Protein AF-A0A8D9AU05-F1 (afdb_monomer_lite)

Sequence (176 aa):
MASSLYRFMLCIVILVTFHYHQMKPISVPQDQNYCYITACDVLSKIQEKLPLFFDNQSAKYASSTASSNDEDYEMNGIHFKDTQETRLIKLERRLRSVEQTVWLKSDKDDSWYRCCEGPCRCRPEIHTLSCWKQDMEELPFDQIIPADIRVIDLGINQLSTLSKDAFTGLYKLTEL

pLDDT: mean 75.66, std 19.47, range [31.16, 98.12]

Structure (mmCIF, N/CA/C/O backbone):
data_AF-A0A8D9AU05-F1
#
_entry.id   AF-A0A8D9AU05-F1
#
loop_
_atom_site.group_PDB
_atom_site.id
_atom_site.type_symbol
_atom_site.label_atom_id
_atom_site.label_alt_id
_atom_site.label_comp_id
_atom_site.label_asym_id
_atom_site.label_entity_id
_atom_site.label_seq_id
_atom_site.pdbx_PDB_ins_code
_atom_site.Cartn_x
_atom_site.Cartn_y
_atom_site.Cartn_z
_atom_site.occupancy
_atom_site.B_iso_or_equiv
_atom_site.auth_seq_id
_atom_site.auth_comp_id
_atom_site.auth_asym_id
_atom_site.auth_atom_id
_atom_site.pdbx_PDB_model_num
ATOM 1 N N . MET A 1 1 ? -4.453 -11.905 -55.845 1.00 55.34 1 MET A N 1
ATOM 2 C CA . MET A 1 1 ? -3.959 -12.022 -54.450 1.00 55.34 1 MET A CA 1
ATOM 3 C C . MET A 1 1 ? -4.835 -11.296 -53.415 1.00 55.34 1 MET A C 1
ATOM 5 O O . MET A 1 1 ? -4.869 -11.747 -52.282 1.00 55.34 1 MET A O 1
ATOM 9 N N . ALA A 1 2 ? -5.603 -10.253 -53.771 1.00 56.72 2 ALA A N 1
ATOM 10 C CA . ALA A 1 2 ? -6.452 -9.508 -52.822 1.00 56.72 2 ALA A CA 1
ATOM 11 C C . ALA A 1 2 ? -7.706 -10.257 -52.298 1.00 56.72 2 ALA A C 1
ATOM 13 O O . ALA A 1 2 ? -8.159 -10.003 -51.187 1.00 56.72 2 ALA A O 1
ATOM 14 N N . SER A 1 3 ? -8.253 -11.216 -53.054 1.00 59.78 3 SER A N 1
ATOM 15 C CA . SER A 1 3 ? -9.472 -11.956 -52.673 1.00 59.78 3 SER A CA 1
ATOM 16 C C . SER A 1 3 ? -9.270 -12.965 -51.534 1.00 59.78 3 SER A C 1
ATOM 18 O O . SER A 1 3 ? -10.218 -13.277 -50.817 1.00 59.78 3 SER A O 1
ATOM 20 N N . SER A 1 4 ? -8.042 -13.460 -51.351 1.00 59.34 4 SER A N 1
ATOM 21 C CA . SER A 1 4 ? -7.697 -14.408 -50.282 1.00 59.34 4 SER A CA 1
ATOM 22 C C . SER A 1 4 ? -7.619 -13.711 -48.918 1.00 59.34 4 SER A C 1
ATOM 24 O O . SER A 1 4 ? -8.147 -14.204 -47.924 1.00 59.34 4 SER A O 1
ATOM 26 N N . LEU A 1 5 ? -7.057 -12.497 -48.895 1.00 65.81 5 LEU A N 1
ATOM 27 C CA . LEU A 1 5 ? -6.933 -11.678 -47.688 1.00 65.81 5 LEU A CA 1
ATOM 28 C C . LEU A 1 5 ? -8.298 -11.234 -47.148 1.00 65.81 5 LEU A C 1
ATOM 30 O O . LEU A 1 5 ? -8.511 -11.245 -45.939 1.00 65.81 5 LEU A O 1
ATOM 34 N N . TYR A 1 6 ? -9.248 -10.918 -48.035 1.00 70.12 6 TYR A N 1
ATOM 35 C CA . TYR A 1 6 ? -10.606 -10.546 -47.629 1.00 70.12 6 TYR A CA 1
ATOM 36 C C . TYR A 1 6 ? -11.339 -11.700 -46.932 1.00 70.12 6 TYR A C 1
ATOM 38 O O . TYR A 1 6 ? -11.996 -11.494 -45.915 1.00 70.12 6 TYR A O 1
ATOM 46 N N . ARG A 1 7 ? -11.174 -12.934 -47.426 1.00 70.56 7 ARG A N 1
ATOM 47 C CA . ARG A 1 7 ? -11.759 -14.128 -46.796 1.00 70.56 7 ARG A CA 1
ATOM 48 C C . ARG A 1 7 ? -11.145 -14.409 -45.426 1.00 70.56 7 ARG A C 1
ATOM 50 O O . ARG A 1 7 ? -11.874 -14.741 -44.499 1.00 70.56 7 ARG A O 1
ATOM 57 N N . PHE A 1 8 ? -9.833 -14.220 -45.287 1.00 73.62 8 PHE A N 1
ATOM 58 C CA . PHE A 1 8 ? -9.138 -14.414 -44.015 1.00 73.62 8 PHE A CA 1
ATOM 59 C C . PHE A 1 8 ? -9.564 -13.378 -42.963 1.00 73.62 8 PHE A C 1
ATOM 61 O O . PHE A 1 8 ? -9.880 -13.740 -41.832 1.00 73.62 8 PHE A O 1
ATOM 68 N N . MET A 1 9 ? -9.673 -12.104 -43.356 1.00 73.62 9 MET A N 1
ATOM 69 C CA . MET A 1 9 ? -10.170 -11.033 -42.484 1.00 73.62 9 MET A CA 1
ATOM 70 C C . MET A 1 9 ? -11.618 -11.271 -42.045 1.00 73.62 9 MET A C 1
ATOM 72 O O . MET A 1 9 ? -11.936 -11.089 -40.872 1.00 73.62 9 MET A O 1
ATOM 76 N N . LEU A 1 10 ? -12.486 -11.739 -42.950 1.00 75.56 10 LEU A N 1
ATOM 77 C CA . LEU A 1 10 ? -13.874 -12.057 -42.610 1.00 75.56 10 LEU A CA 1
ATOM 78 C C . LEU A 1 10 ? -13.956 -13.186 -41.566 1.00 75.56 10 LEU A C 1
ATOM 80 O O . LEU A 1 10 ? -14.727 -13.088 -40.615 1.00 75.56 10 LEU A O 1
ATOM 84 N N . CYS A 1 11 ? -13.127 -14.227 -41.700 1.00 75.00 11 CYS A N 1
ATOM 85 C CA . CYS A 1 11 ? -13.055 -15.315 -40.723 1.00 75.00 11 CYS A CA 1
ATOM 86 C C . CYS A 1 11 ? -12.577 -14.837 -39.347 1.00 75.00 11 CYS A C 1
ATOM 88 O O . CYS A 1 11 ? -13.150 -15.245 -38.341 1.00 75.00 11 CYS A O 1
ATOM 90 N N . ILE A 1 12 ? -11.580 -13.948 -39.287 1.00 77.75 12 ILE A N 1
ATOM 91 C CA . ILE A 1 12 ? -11.101 -13.385 -38.015 1.00 77.75 12 ILE A CA 1
ATOM 92 C C . ILE A 1 12 ? -12.209 -12.575 -37.334 1.00 77.75 12 ILE A C 1
ATOM 94 O O . ILE A 1 12 ? -12.452 -12.766 -36.147 1.00 77.75 12 ILE A O 1
ATOM 98 N N . VAL A 1 13 ? -12.930 -11.724 -38.070 1.00 77.56 13 VAL A N 1
ATOM 99 C CA . VAL A 1 13 ? -14.032 -10.926 -37.501 1.00 77.56 13 VAL A CA 1
ATOM 100 C C . VAL A 1 13 ? -15.150 -11.824 -36.962 1.00 77.56 13 VAL A C 1
ATOM 102 O O . VAL A 1 13 ? -15.663 -11.578 -35.869 1.00 77.56 13 VAL A O 1
ATOM 105 N N . ILE A 1 14 ? -15.494 -12.903 -37.670 1.00 77.00 14 ILE A N 1
ATOM 106 C CA . ILE A 1 14 ? -16.494 -13.879 -37.205 1.00 77.00 14 ILE A CA 1
ATOM 107 C C . ILE A 1 14 ? -16.005 -14.609 -35.944 1.00 77.00 14 ILE A C 1
ATOM 109 O O . ILE A 1 14 ? -16.769 -14.775 -34.998 1.00 77.00 14 ILE A O 1
ATOM 113 N N . LEU A 1 15 ? -14.728 -14.995 -35.882 1.00 75.38 15 LEU A N 1
ATOM 114 C CA . LEU A 1 15 ? -14.161 -15.660 -34.705 1.00 75.38 15 LEU A CA 1
ATOM 115 C C . LEU A 1 15 ? -14.098 -14.730 -33.488 1.00 75.38 15 LEU A C 1
ATOM 117 O O . LEU A 1 15 ? -14.473 -15.149 -32.396 1.00 75.38 15 LEU A O 1
ATOM 121 N N . VAL A 1 16 ? -13.691 -13.468 -33.662 1.00 74.38 16 VAL A N 1
ATOM 122 C CA . VAL A 1 16 ? -13.628 -12.482 -32.568 1.00 74.38 16 VAL A CA 1
ATOM 123 C C . VAL A 1 16 ? -15.026 -12.139 -32.056 1.00 74.38 16 VAL A C 1
ATOM 125 O O . VAL A 1 16 ? -15.238 -12.107 -30.846 1.00 74.38 16 VAL A O 1
ATOM 128 N N . THR A 1 17 ? -16.001 -11.943 -32.947 1.00 70.38 17 THR A N 1
ATOM 129 C CA . THR A 1 17 ? -17.393 -11.673 -32.541 1.00 70.38 17 THR A CA 1
ATOM 130 C C . THR A 1 17 ? -18.026 -12.869 -31.832 1.00 70.38 17 THR A C 1
ATOM 132 O O . THR A 1 17 ? -18.716 -12.679 -30.831 1.00 70.38 17 THR A O 1
ATOM 135 N N . PHE A 1 18 ? -17.739 -14.099 -32.268 1.00 68.75 18 PHE A N 1
ATOM 136 C CA . PHE A 1 18 ? -18.203 -15.312 -31.591 1.00 68.75 18 PHE A CA 1
ATOM 137 C C . PHE A 1 18 ? -17.560 -15.493 -30.206 1.00 68.75 18 PHE A C 1
ATOM 139 O O . PHE A 1 18 ? -18.255 -15.825 -29.245 1.00 68.75 18 PHE A O 1
ATOM 146 N N . HIS A 1 19 ? -16.259 -15.207 -30.068 1.00 59.81 19 HIS A N 1
ATOM 147 C CA . HIS A 1 19 ? -15.565 -15.247 -28.775 1.00 59.81 19 HIS A CA 1
ATOM 148 C C . HIS A 1 19 ? -16.071 -14.170 -27.806 1.00 59.81 19 HIS A C 1
ATOM 150 O O . HIS A 1 19 ? -16.252 -14.446 -26.620 1.00 59.81 19 HIS A O 1
ATOM 156 N N . TYR A 1 20 ? -16.350 -12.965 -28.312 1.00 63.62 20 TYR A N 1
ATOM 157 C CA . TYR A 1 20 ? -16.924 -11.872 -27.527 1.00 63.62 20 TYR A CA 1
ATOM 158 C C . TYR A 1 20 ? -18.322 -12.230 -27.001 1.00 63.62 20 TYR A C 1
ATOM 160 O O . TYR A 1 20 ? -18.656 -11.934 -25.858 1.00 63.62 20 TYR A O 1
ATOM 168 N N . HIS A 1 21 ? -19.122 -12.947 -27.794 1.00 59.19 21 HIS A N 1
ATOM 169 C CA . HIS A 1 21 ? -20.483 -13.321 -27.408 1.00 59.19 21 HIS A CA 1
ATOM 170 C C . HIS A 1 21 ? -20.569 -14.441 -26.355 1.00 59.19 21 HIS A C 1
ATOM 172 O O . HIS A 1 21 ? -21.609 -14.564 -25.700 1.00 59.19 21 HIS A O 1
ATOM 178 N N . GLN A 1 22 ? -19.508 -15.241 -26.179 1.00 57.47 22 GLN A N 1
ATOM 179 C CA . GLN A 1 22 ? -19.435 -16.274 -25.136 1.00 57.47 22 GLN A CA 1
ATOM 180 C C . GLN A 1 22 ? -18.984 -15.741 -23.771 1.00 57.47 22 GLN A C 1
ATOM 182 O O . GLN A 1 22 ? -19.254 -16.378 -22.756 1.00 57.47 22 GLN A O 1
ATOM 187 N N . MET A 1 23 ? -18.380 -14.553 -23.708 1.00 51.25 23 MET A N 1
ATOM 188 C CA . MET A 1 23 ? -18.064 -13.885 -22.444 1.00 51.25 23 MET A CA 1
ATOM 189 C C . MET A 1 23 ? -19.216 -12.978 -22.005 1.00 51.25 23 MET A C 1
ATOM 191 O O . MET A 1 23 ? -19.062 -11.769 -21.850 1.00 51.25 23 MET A O 1
ATOM 195 N N . LYS A 1 24 ? -20.403 -13.557 -21.794 1.00 52.25 24 LYS A N 1
ATOM 196 C CA . LYS A 1 24 ? -21.401 -12.886 -20.955 1.00 52.25 24 LYS A CA 1
ATOM 197 C C . LYS A 1 24 ? -20.921 -12.982 -19.504 1.00 52.25 24 LYS A C 1
ATOM 199 O O . LYS A 1 24 ? -20.665 -14.099 -19.050 1.00 52.25 24 LYS A O 1
ATOM 204 N N . PRO A 1 25 ? -20.797 -11.865 -18.768 1.00 52.84 25 PRO A N 1
ATOM 205 C CA . PRO A 1 25 ? -20.515 -11.935 -17.345 1.00 52.84 25 PRO A CA 1
ATOM 206 C C . PRO A 1 25 ? -21.634 -12.723 -16.664 1.00 52.84 25 PRO A C 1
ATOM 208 O O . PRO A 1 25 ? -22.814 -12.548 -16.978 1.00 52.84 25 PRO A O 1
ATOM 211 N N . ILE A 1 26 ? -21.250 -13.608 -15.747 1.00 44.16 26 ILE A N 1
ATOM 212 C CA . ILE A 1 26 ? -22.172 -14.267 -14.828 1.00 44.16 26 ILE A CA 1
ATOM 213 C C . ILE A 1 26 ? -22.920 -13.158 -14.083 1.00 44.16 26 ILE A C 1
ATOM 215 O O . ILE A 1 26 ? -22.359 -12.475 -13.230 1.00 44.16 26 ILE A O 1
ATOM 219 N N . SER A 1 27 ? -24.185 -12.944 -14.436 1.00 51.47 27 SER A N 1
ATOM 220 C CA . SER A 1 27 ? -25.093 -12.143 -13.629 1.00 51.47 27 SER A CA 1
ATOM 221 C C . SER A 1 27 ? -25.438 -12.973 -12.399 1.00 51.47 27 SER A C 1
ATOM 223 O O . SER A 1 27 ? -26.266 -13.885 -12.469 1.00 51.47 27 SER A O 1
ATOM 225 N N . VAL A 1 28 ? -24.751 -12.700 -11.292 1.00 49.06 28 VAL A N 1
ATOM 226 C CA . VAL A 1 28 ? -25.116 -13.225 -9.974 1.00 49.06 28 VAL A CA 1
ATOM 227 C C . VAL A 1 28 ? -26.552 -12.766 -9.675 1.00 49.06 28 VAL A C 1
ATOM 229 O O . VAL A 1 28 ? -26.844 -11.581 -9.859 1.00 49.06 28 VAL A O 1
ATOM 232 N N . PRO A 1 29 ? -27.469 -13.658 -9.259 1.00 45.59 29 PRO A N 1
ATOM 233 C CA . PRO A 1 29 ? -28.827 -13.261 -8.911 1.00 45.59 29 PRO A CA 1
ATOM 234 C C . PRO A 1 29 ? -28.782 -12.272 -7.742 1.00 45.59 29 PRO A C 1
ATOM 236 O O . PRO A 1 29 ? -28.236 -12.587 -6.686 1.00 45.59 29 PRO A O 1
ATOM 239 N N . GLN A 1 30 ? -29.341 -11.075 -7.929 1.00 48.69 30 GLN A N 1
ATOM 240 C CA . GLN A 1 30 ? -29.573 -10.125 -6.841 1.00 48.69 30 GLN A CA 1
ATOM 241 C C . GLN A 1 30 ? -30.711 -10.646 -5.959 1.00 48.69 30 GLN A C 1
ATOM 243 O O . GLN A 1 30 ? -31.867 -10.264 -6.134 1.00 48.69 30 GLN A O 1
ATOM 248 N N . ASP A 1 31 ? -30.387 -11.527 -5.018 1.00 50.59 31 ASP A N 1
ATOM 249 C CA . ASP A 1 31 ? -31.267 -11.777 -3.883 1.00 50.59 31 ASP A CA 1
ATOM 250 C C . ASP A 1 31 ? -31.089 -10.612 -2.895 1.00 50.59 31 ASP A C 1
ATOM 252 O O . ASP A 1 31 ? -29.989 -10.358 -2.398 1.00 50.59 31 ASP A O 1
ATOM 256 N N . GLN A 1 32 ? -32.149 -9.833 -2.668 1.00 55.41 32 GLN A N 1
ATOM 257 C CA . GLN A 1 32 ? -32.121 -8.524 -1.988 1.00 55.41 32 GLN A CA 1
ATOM 258 C C . GLN A 1 32 ? -31.898 -8.603 -0.462 1.00 55.41 32 GLN A C 1
ATOM 260 O O . GLN A 1 32 ? -32.204 -7.656 0.257 1.00 55.41 32 GLN A O 1
ATOM 265 N N . ASN A 1 33 ? -31.362 -9.713 0.050 1.00 57.16 33 ASN A N 1
ATOM 266 C CA . ASN A 1 33 ? -31.258 -9.997 1.484 1.00 57.16 33 ASN A CA 1
ATOM 267 C C . ASN A 1 33 ? -29.830 -10.274 1.980 1.00 57.16 33 ASN A C 1
ATOM 269 O O . ASN A 1 33 ? -29.639 -10.911 3.015 1.00 57.16 33 ASN A O 1
ATOM 273 N N . TYR A 1 34 ? -28.812 -9.752 1.298 1.00 55.81 34 TYR A N 1
ATOM 274 C CA . TYR A 1 34 ? -27.463 -9.688 1.860 1.00 55.81 34 TYR A CA 1
ATOM 275 C C . TYR A 1 34 ? -27.265 -8.355 2.584 1.00 55.81 34 TYR A C 1
ATOM 277 O O . TYR A 1 34 ? -27.035 -7.318 1.968 1.00 55.81 34 TYR A O 1
ATOM 285 N N . CYS A 1 35 ? -27.359 -8.375 3.915 1.00 62.56 35 CYS A N 1
ATOM 286 C CA . CYS A 1 35 ? -26.910 -7.255 4.733 1.00 62.56 35 CYS A CA 1
ATOM 287 C C . CYS A 1 35 ? -25.377 -7.310 4.795 1.00 62.56 35 CYS A C 1
ATOM 289 O O . CYS A 1 35 ? -24.819 -8.209 5.426 1.00 62.56 35 CYS A O 1
ATOM 291 N N . TYR A 1 36 ? -24.703 -6.388 4.101 1.00 62.94 36 TYR A N 1
ATOM 292 C CA . TYR A 1 36 ? -23.260 -6.189 4.229 1.00 62.94 36 TYR A CA 1
ATOM 293 C C . TYR A 1 36 ? -22.996 -5.611 5.620 1.00 62.94 36 TYR A C 1
ATOM 295 O O . TYR A 1 36 ? -23.152 -4.415 5.847 1.00 62.94 36 TYR A O 1
ATOM 303 N N . ILE A 1 37 ? -22.709 -6.490 6.576 1.00 73.94 37 ILE A N 1
ATOM 304 C CA . ILE A 1 37 ? -22.281 -6.114 7.917 1.00 73.94 37 ILE A CA 1
ATOM 305 C C . ILE A 1 37 ? -20.834 -6.571 8.068 1.00 73.94 37 ILE A C 1
ATOM 307 O O . ILE A 1 37 ? -20.528 -7.752 7.888 1.00 73.94 37 ILE A O 1
ATOM 311 N N . THR A 1 38 ? -19.932 -5.635 8.339 1.00 74.94 38 THR A N 1
ATOM 312 C CA . THR A 1 38 ? -18.528 -5.960 8.617 1.00 74.94 38 THR A CA 1
ATOM 313 C C . THR A 1 38 ? -18.404 -6.541 10.026 1.00 74.94 38 THR A C 1
ATOM 315 O O . THR A 1 38 ? -19.307 -6.385 10.859 1.00 74.94 38 THR A O 1
ATOM 318 N N . ALA A 1 39 ? -17.300 -7.224 10.345 1.00 76.75 39 ALA A N 1
ATOM 319 C CA . ALA A 1 39 ? -17.135 -7.719 11.710 1.00 76.75 39 ALA A CA 1
ATOM 320 C C . ALA A 1 39 ? -16.938 -6.557 12.705 1.00 76.75 39 ALA A C 1
ATOM 322 O O . ALA A 1 39 ? -17.399 -6.664 13.844 1.00 76.75 39 ALA A O 1
ATOM 323 N N . CYS A 1 40 ? -16.396 -5.414 12.264 1.00 70.94 40 CYS A N 1
ATOM 324 C CA . CYS A 1 40 ? -16.422 -4.165 13.030 1.00 70.94 40 CYS A CA 1
ATOM 325 C C . CYS A 1 40 ? -17.851 -3.675 13.324 1.00 70.94 40 CYS A C 1
ATOM 327 O O . CYS A 1 40 ? -18.156 -3.381 14.479 1.00 70.94 40 CYS A O 1
ATOM 329 N N . ASP A 1 41 ? -18.759 -3.679 12.344 1.00 80.81 41 ASP A N 1
ATOM 330 C CA . ASP A 1 41 ? -20.162 -3.278 12.557 1.00 80.81 41 ASP A CA 1
ATOM 331 C C . ASP A 1 41 ? -20.874 -4.177 13.580 1.00 80.81 41 ASP A C 1
ATOM 333 O O . ASP A 1 41 ? -21.678 -3.717 14.400 1.00 80.81 41 ASP A O 1
ATOM 337 N N . VAL A 1 42 ? -20.578 -5.481 13.553 1.00 81.81 42 VAL A N 1
ATOM 338 C CA . VAL A 1 42 ? -21.086 -6.438 14.546 1.00 81.81 42 VAL A CA 1
ATOM 339 C C . VAL A 1 42 ? -20.521 -6.125 15.931 1.00 81.81 42 VAL A C 1
ATOM 341 O O . VAL A 1 42 ? -21.279 -6.119 16.903 1.00 81.81 42 VAL A O 1
ATOM 344 N N . LEU A 1 43 ? -19.222 -5.829 16.038 1.00 77.56 43 LEU A N 1
ATOM 345 C CA . LEU A 1 43 ? -18.594 -5.459 17.308 1.00 77.56 43 LEU A CA 1
ATOM 346 C C . LEU A 1 43 ? -19.178 -4.165 17.880 1.00 77.56 43 LEU A C 1
ATOM 348 O O . LEU A 1 43 ? -19.490 -4.139 19.070 1.00 77.56 43 LEU A O 1
ATOM 352 N N . SER A 1 44 ? -19.409 -3.141 17.058 1.00 78.44 44 SER A N 1
ATOM 353 C CA . SER A 1 44 ? -20.040 -1.892 17.499 1.00 78.44 44 SER A CA 1
ATOM 354 C C . SER A 1 44 ? -21.453 -2.129 18.031 1.00 78.44 44 SER A C 1
ATOM 356 O O . SER A 1 44 ? -21.793 -1.647 19.110 1.00 78.44 44 SER A O 1
ATOM 358 N N . LYS A 1 45 ? -22.258 -2.958 17.353 1.00 82.69 45 LYS A N 1
ATOM 359 C CA . LYS A 1 45 ? -23.598 -3.334 17.841 1.00 82.69 45 LYS A CA 1
ATOM 360 C C . LYS A 1 45 ? -23.557 -4.152 19.131 1.00 82.69 45 LYS A C 1
ATOM 362 O O . LYS A 1 45 ? -24.467 -4.045 19.952 1.00 82.69 45 LYS A O 1
ATOM 367 N N . ILE A 1 46 ? -22.538 -4.992 19.315 1.00 81.19 46 ILE A N 1
ATOM 368 C CA . ILE A 1 46 ? -22.338 -5.741 20.562 1.00 81.19 46 ILE A CA 1
ATOM 369 C C . ILE A 1 46 ? -21.942 -4.785 21.691 1.00 81.19 46 ILE A C 1
ATOM 371 O O . ILE A 1 46 ? -22.517 -4.879 22.771 1.00 81.19 46 ILE A O 1
ATOM 375 N N . GLN A 1 47 ? -21.024 -3.847 21.444 1.00 78.81 47 GLN A N 1
ATOM 376 C CA . GLN A 1 47 ? -20.621 -2.822 22.414 1.00 78.81 47 GLN A CA 1
ATOM 377 C C . GLN A 1 47 ? -21.809 -1.943 22.834 1.00 78.81 47 GLN A C 1
ATOM 379 O O . GLN A 1 47 ? -22.001 -1.709 24.025 1.00 78.81 47 GLN A O 1
ATOM 384 N N . GLU A 1 48 ? -22.655 -1.532 21.888 1.00 80.69 48 GLU A N 1
ATOM 385 C CA . GLU A 1 48 ? -23.867 -0.745 22.157 1.00 80.69 48 GLU A CA 1
ATOM 386 C C . GLU A 1 48 ? -24.881 -1.509 23.025 1.00 80.69 48 GLU A C 1
ATOM 388 O O . GLU A 1 48 ? -25.539 -0.933 23.890 1.00 80.69 48 GLU A O 1
ATOM 393 N N . LYS A 1 49 ? -24.995 -2.827 22.824 1.00 74.44 49 LYS A N 1
ATOM 394 C CA . LYS A 1 49 ? -25.942 -3.689 23.552 1.00 74.44 49 LYS A CA 1
ATOM 395 C C . LYS A 1 49 ? -25.374 -4.305 24.825 1.00 74.44 49 LYS A C 1
ATOM 397 O O . LYS A 1 49 ? -26.141 -4.882 25.598 1.00 74.44 49 LYS A O 1
ATOM 402 N N . LEU A 1 50 ? -24.070 -4.184 25.063 1.00 71.00 50 LEU A N 1
ATOM 403 C CA . LEU A 1 50 ? -23.408 -4.704 26.256 1.00 71.00 50 LEU A CA 1
ATOM 404 C C . LEU A 1 50 ? -24.058 -4.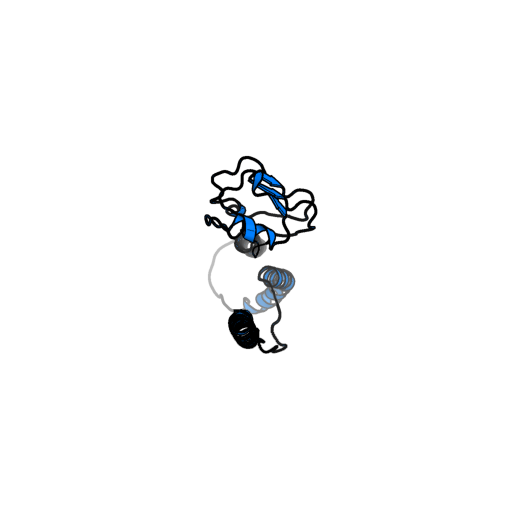226 27.567 1.00 71.00 50 LEU A C 1
ATOM 406 O O . LEU A 1 50 ? -24.312 -5.081 28.412 1.00 71.00 50 LEU A O 1
ATOM 410 N N . PRO A 1 51 ? -24.407 -2.933 27.746 1.00 65.00 51 PRO A N 1
ATOM 411 C CA . PRO A 1 51 ? -25.086 -2.486 28.960 1.00 65.00 51 PRO A CA 1
ATOM 412 C C . PRO A 1 51 ? -26.430 -3.204 29.184 1.00 65.00 51 PRO A C 1
ATOM 414 O O . PRO A 1 51 ? -26.733 -3.607 30.301 1.00 65.00 51 PRO A O 1
ATOM 417 N N . LEU A 1 52 ? -27.192 -3.459 28.113 1.00 60.56 52 LEU A N 1
ATOM 418 C CA . LEU A 1 52 ? -28.544 -4.035 28.177 1.00 60.56 52 LEU A CA 1
ATOM 419 C C . LEU A 1 52 ? -28.570 -5.548 28.457 1.00 60.56 52 LEU A C 1
ATOM 421 O O . LEU A 1 52 ? -29.570 -6.076 28.945 1.00 60.56 52 LEU A O 1
ATOM 425 N N . PHE A 1 53 ? -27.494 -6.272 28.137 1.00 54.38 53 PHE A N 1
ATOM 426 C CA . PHE A 1 53 ? -27.405 -7.712 28.408 1.00 54.38 53 PHE A CA 1
ATOM 427 C C . PHE A 1 53 ? -27.191 -8.022 29.897 1.00 54.38 53 PHE A C 1
ATOM 429 O O . PHE A 1 53 ? -27.652 -9.062 30.373 1.00 54.38 53 PHE A O 1
ATOM 436 N N . PHE A 1 54 ? -26.522 -7.133 30.636 1.00 56.41 54 PHE A N 1
ATOM 437 C CA . PHE A 1 54 ? -26.151 -7.379 32.032 1.00 56.41 54 PHE A CA 1
ATOM 438 C C . PHE A 1 54 ? -27.220 -6.953 33.041 1.00 56.41 54 PHE A C 1
ATOM 440 O O . PHE A 1 54 ? -27.322 -7.590 34.089 1.00 56.41 54 PHE A O 1
ATOM 447 N N . ASP A 1 55 ? -28.099 -6.008 32.698 1.00 54.75 55 ASP A N 1
ATOM 448 C CA . ASP A 1 55 ? -29.257 -5.660 33.540 1.00 54.75 55 ASP A CA 1
ATOM 449 C C . ASP A 1 55 ? -30.224 -6.849 33.712 1.00 54.75 55 ASP A C 1
ATOM 451 O O . ASP A 1 55 ? -30.823 -7.041 34.771 1.00 54.75 55 ASP A O 1
ATOM 455 N N . ASN A 1 56 ? -30.304 -7.723 32.702 1.00 49.69 56 ASN A N 1
ATOM 456 C CA . ASN A 1 56 ? -31.159 -8.913 32.720 1.00 49.69 56 ASN A CA 1
ATOM 457 C C . ASN A 1 56 ? -30.519 -10.143 33.393 1.00 49.69 56 ASN A C 1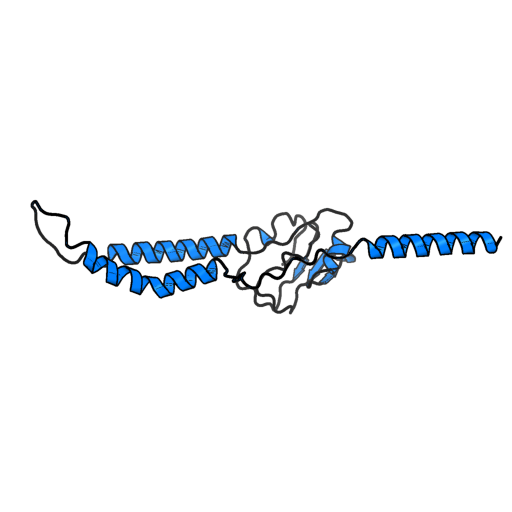
ATOM 459 O O . ASN A 1 56 ? -31.227 -11.105 33.703 1.00 49.69 56 ASN A O 1
ATOM 463 N N . GLN A 1 57 ? -29.200 -10.149 33.631 1.00 48.44 57 GLN A N 1
ATOM 464 C CA . GLN A 1 57 ? -28.517 -11.257 34.319 1.00 48.44 57 GLN A CA 1
ATOM 465 C C . GLN A 1 57 ? -28.502 -11.094 35.841 1.00 48.44 57 GLN A C 1
ATOM 467 O O . GLN A 1 57 ? -28.567 -12.103 36.550 1.00 48.44 57 GLN A O 1
ATOM 472 N N . SER A 1 58 ? -28.553 -9.858 36.341 1.00 49.12 58 SER A N 1
ATOM 473 C CA . SER A 1 58 ? -28.749 -9.540 37.764 1.00 49.12 58 SER A CA 1
ATOM 474 C C . SER A 1 58 ? -30.015 -10.189 38.344 1.00 49.12 58 SER A C 1
ATOM 476 O O . SER A 1 58 ? -30.038 -10.580 39.506 1.00 49.12 58 SER A O 1
ATOM 478 N N . ALA A 1 59 ? -31.052 -10.389 37.521 1.00 47.06 59 ALA A N 1
ATOM 479 C CA . ALA A 1 59 ? -32.307 -11.020 37.933 1.00 47.06 59 ALA A CA 1
ATOM 480 C C . ALA A 1 59 ? -32.278 -12.564 37.938 1.00 47.06 59 ALA A C 1
ATOM 482 O O . ALA A 1 59 ? -33.174 -13.187 38.505 1.00 47.06 59 ALA A O 1
ATOM 483 N N . LYS A 1 60 ? -31.278 -13.208 37.312 1.00 41.22 60 LYS A N 1
ATOM 484 C CA . LYS A 1 60 ? -31.259 -14.673 37.111 1.00 41.22 60 LYS A CA 1
ATOM 485 C C . LYS A 1 60 ? -30.250 -15.420 37.989 1.00 41.22 60 LYS A C 1
ATOM 487 O O . LYS A 1 60 ? -30.397 -16.624 38.171 1.00 41.22 60 LYS A O 1
ATOM 492 N N . TYR A 1 61 ? -29.279 -14.719 38.576 1.00 42.25 61 TYR A N 1
ATOM 493 C CA . TYR A 1 61 ? -28.283 -15.303 39.487 1.00 42.25 61 TYR A CA 1
ATOM 494 C C . TYR A 1 61 ? -28.642 -15.204 40.981 1.00 42.25 61 TYR A C 1
ATOM 496 O O . TYR A 1 61 ? -27.884 -15.678 41.819 1.00 42.25 61 TYR A O 1
ATOM 504 N N . ALA A 1 62 ? -29.822 -14.682 41.332 1.00 42.66 62 ALA A N 1
ATOM 505 C CA . ALA A 1 62 ? -30.281 -14.605 42.723 1.00 42.66 62 ALA A CA 1
ATOM 506 C C . ALA A 1 62 ? -30.850 -15.927 43.296 1.00 42.66 62 ALA A C 1
ATOM 508 O O . ALA A 1 62 ? -31.288 -15.942 44.441 1.00 42.66 62 ALA A O 1
ATOM 509 N N . SER A 1 63 ? -30.876 -17.038 42.541 1.00 40.53 63 SER A N 1
ATOM 510 C CA . SER A 1 63 ? -31.604 -18.257 42.958 1.00 40.53 63 SER A CA 1
ATOM 511 C C . SER A 1 63 ? -30.769 -19.531 43.124 1.00 40.53 63 SER A C 1
ATOM 513 O O . SER A 1 63 ? -31.345 -20.601 43.324 1.00 40.53 63 SER A O 1
ATOM 515 N N . SER A 1 64 ? -29.439 -19.481 43.078 1.00 42.12 64 SER A N 1
ATOM 516 C CA . SER A 1 64 ? -28.655 -20.710 43.256 1.00 42.12 64 SER A CA 1
ATOM 517 C C . SER A 1 64 ? -27.270 -20.455 43.826 1.00 42.12 64 SER A C 1
ATOM 519 O O . SER A 1 64 ? -26.296 -20.501 43.087 1.00 42.12 64 SER A O 1
ATOM 521 N N . THR A 1 65 ? -27.213 -20.247 45.144 1.00 38.22 65 THR A N 1
ATOM 522 C CA . THR A 1 65 ? -26.206 -20.859 46.031 1.00 38.22 65 THR A CA 1
ATOM 523 C C . THR A 1 65 ? -26.631 -20.657 47.484 1.00 38.22 65 THR A C 1
ATOM 525 O O . THR A 1 65 ? -26.552 -19.555 48.017 1.00 38.22 65 THR A O 1
ATOM 528 N N . ALA A 1 66 ? -27.110 -21.731 48.112 1.00 37.06 66 ALA A N 1
ATOM 529 C CA . ALA A 1 66 ? -27.323 -21.822 49.549 1.00 37.06 66 ALA A CA 1
ATOM 530 C C . ALA A 1 66 ? -26.167 -22.616 50.183 1.00 37.06 66 ALA A C 1
ATOM 532 O O . ALA A 1 66 ? -25.882 -23.718 49.720 1.00 37.06 66 ALA A O 1
ATOM 533 N N . SER A 1 67 ? -25.623 -22.070 51.283 1.00 33.88 67 SER A N 1
ATOM 534 C CA . SER A 1 67 ? -24.717 -22.684 52.281 1.00 33.88 67 SER A CA 1
ATOM 535 C C . SER A 1 67 ? -23.259 -22.920 51.828 1.00 33.88 67 SER A C 1
ATOM 537 O O . SER A 1 67 ? -23.041 -23.463 50.756 1.00 33.88 67 SER A O 1
ATOM 539 N N . SER A 1 68 ? -22.194 -22.562 52.559 1.00 34.03 68 SER A N 1
ATOM 540 C CA . SER A 1 68 ? -22.015 -22.208 53.980 1.00 34.03 68 SER A CA 1
ATOM 541 C C . SER A 1 68 ? -20.684 -21.452 54.208 1.00 34.03 68 SER A C 1
ATOM 543 O O . SER A 1 68 ? -19.681 -21.854 53.629 1.00 34.03 68 SER A O 1
ATOM 545 N N . ASN A 1 69 ? -20.718 -20.462 55.114 1.00 35.41 69 ASN A N 1
ATOM 546 C CA . ASN A 1 69 ? -19.674 -19.951 56.031 1.00 35.41 69 ASN A CA 1
ATOM 547 C C . ASN A 1 69 ? -18.297 -19.509 55.478 1.00 35.41 69 ASN A C 1
ATOM 549 O O . ASN A 1 69 ? -17.466 -20.346 55.148 1.00 35.41 69 ASN A O 1
ATOM 553 N N . ASP A 1 70 ? -18.037 -18.195 55.441 1.00 33.81 70 ASP A N 1
ATOM 554 C CA . ASP A 1 70 ? -17.184 -17.458 56.406 1.00 33.81 70 ASP A CA 1
ATOM 555 C C . ASP A 1 70 ? -16.819 -16.048 55.870 1.00 33.81 70 ASP A C 1
ATOM 557 O O . ASP A 1 70 ? -16.428 -15.890 54.719 1.00 33.81 70 ASP A O 1
ATOM 561 N N . GLU A 1 71 ? -17.024 -15.058 56.746 1.00 35.38 71 GLU A N 1
ATOM 562 C CA . GLU A 1 71 ? -16.473 -13.690 56.877 1.00 35.38 71 GLU A CA 1
ATOM 563 C C . GLU A 1 71 ? -16.287 -12.726 55.670 1.00 35.38 71 GLU A C 1
ATOM 565 O O . GLU A 1 71 ? -15.538 -12.957 54.728 1.00 35.38 71 GLU A O 1
ATOM 570 N N . ASP A 1 72 ? -16.928 -11.556 55.836 1.00 31.16 72 ASP A N 1
ATOM 571 C CA . ASP A 1 72 ? -16.528 -10.186 55.475 1.00 31.16 72 ASP A CA 1
ATOM 572 C C . ASP A 1 72 ? -16.043 -9.837 54.049 1.00 31.16 72 ASP A C 1
ATOM 574 O O . ASP A 1 72 ? -14.893 -10.033 53.667 1.00 31.16 72 ASP A O 1
ATOM 578 N N . TYR A 1 73 ? -16.933 -9.129 53.333 1.00 39.44 73 TYR A N 1
ATOM 579 C CA . TYR A 1 73 ? -16.762 -7.806 52.686 1.00 39.44 73 TYR A CA 1
ATOM 580 C C . TYR A 1 73 ? -17.434 -7.745 51.295 1.00 39.44 73 TYR A C 1
ATOM 582 O O . TYR A 1 73 ? -16.965 -8.310 50.307 1.00 39.44 73 TYR A O 1
ATOM 590 N N . GLU A 1 74 ? -18.546 -7.011 51.217 1.00 41.38 74 GLU A N 1
ATOM 591 C CA . GLU A 1 74 ? -19.280 -6.631 50.000 1.00 41.38 74 GLU A CA 1
ATOM 592 C C . GLU A 1 74 ? -18.672 -5.304 49.489 1.00 41.38 74 GLU A C 1
ATOM 594 O O . GLU A 1 74 ? -18.592 -4.333 50.232 1.00 41.38 74 GLU A O 1
ATOM 599 N N . MET A 1 75 ? -18.057 -5.217 48.305 1.00 43.34 75 MET A N 1
ATOM 600 C CA . MET A 1 75 ? -18.743 -4.948 47.035 1.00 43.34 75 MET A CA 1
ATOM 601 C C . MET A 1 75 ? -17.817 -5.322 45.852 1.00 43.34 75 MET A C 1
ATOM 603 O O . MET A 1 75 ? -17.081 -4.500 45.303 1.00 43.34 75 MET A O 1
ATOM 607 N N . ASN A 1 76 ? -17.848 -6.589 45.436 1.00 50.69 76 ASN A N 1
ATOM 608 C CA . ASN A 1 76 ? -17.179 -7.090 44.229 1.00 50.69 76 ASN A CA 1
ATOM 609 C C . ASN A 1 76 ? -18.084 -6.908 42.996 1.00 50.69 76 ASN A C 1
ATOM 611 O O . ASN A 1 76 ? -18.617 -7.870 42.452 1.00 50.69 76 ASN A O 1
ATOM 615 N N . GLY A 1 77 ? -18.266 -5.660 42.553 1.00 50.09 77 GLY A N 1
ATOM 616 C CA . GLY A 1 77 ? -19.006 -5.324 41.322 1.00 50.09 77 GLY A CA 1
ATOM 617 C C . GLY A 1 77 ? -18.126 -4.888 40.142 1.00 50.09 77 GLY A C 1
ATOM 618 O O . GLY A 1 77 ? -18.581 -4.858 39.002 1.00 50.09 77 GLY A O 1
ATOM 619 N N . ILE A 1 78 ? -16.855 -4.561 40.394 1.00 50.28 78 ILE A N 1
ATOM 620 C CA . ILE A 1 78 ? -15.976 -3.893 39.414 1.00 50.28 78 ILE A CA 1
ATOM 621 C C . ILE A 1 78 ? -15.110 -4.899 38.626 1.00 50.28 78 ILE A C 1
ATOM 623 O O . ILE A 1 78 ? -14.717 -4.642 37.495 1.00 50.28 78 ILE A O 1
ATOM 627 N N . HIS A 1 79 ? -14.894 -6.112 39.142 1.00 52.88 79 HIS A N 1
ATOM 628 C CA . HIS A 1 79 ? -13.928 -7.049 38.553 1.00 52.88 79 HIS A CA 1
ATOM 629 C C . HIS A 1 79 ? -14.428 -7.799 37.293 1.00 52.88 79 HIS A C 1
ATOM 631 O O . HIS A 1 79 ? -13.631 -8.256 36.470 1.00 52.88 79 HIS A O 1
ATOM 637 N N . PHE A 1 80 ? -15.744 -7.936 37.090 1.00 50.66 80 PHE A N 1
ATOM 638 C CA . PHE A 1 80 ? -16.283 -8.697 35.947 1.00 50.66 80 PHE A CA 1
ATOM 639 C C . PHE A 1 80 ? -16.559 -7.839 34.699 1.00 50.66 80 PHE A C 1
ATOM 641 O O . PHE A 1 80 ? -16.373 -8.303 33.573 1.00 50.66 80 PHE A O 1
ATOM 648 N N . LYS A 1 81 ? -16.962 -6.577 34.881 1.00 55.91 81 LYS A N 1
ATOM 649 C CA . LYS A 1 81 ? -17.262 -5.653 33.776 1.00 55.91 81 LYS A CA 1
ATOM 650 C C . LYS A 1 81 ? -15.985 -5.208 33.054 1.00 55.91 81 LYS A C 1
ATOM 652 O O . LYS A 1 81 ? -15.889 -5.361 31.836 1.00 55.91 81 LYS A O 1
ATOM 657 N N . ASP A 1 82 ? -14.960 -4.836 33.822 1.00 62.19 82 ASP A N 1
ATOM 658 C CA . ASP A 1 82 ? -13.641 -4.466 33.295 1.00 62.19 82 ASP A CA 1
ATOM 659 C C . ASP A 1 82 ? -12.992 -5.608 32.504 1.00 62.19 82 ASP A C 1
ATOM 661 O O . ASP A 1 82 ? -12.344 -5.386 31.478 1.00 62.19 82 ASP A O 1
ATOM 665 N N . THR A 1 83 ? -13.185 -6.860 32.931 1.00 74.44 83 THR A N 1
ATOM 666 C CA . THR A 1 83 ? -12.566 -8.013 32.264 1.00 74.44 83 THR A CA 1
ATOM 667 C C . THR A 1 83 ? -13.216 -8.350 30.921 1.00 74.44 83 THR A C 1
ATOM 669 O O . THR A 1 83 ? -12.498 -8.765 30.008 1.00 74.44 83 THR A O 1
ATOM 672 N N . GLN A 1 84 ? -14.526 -8.149 30.745 1.00 77.69 84 GLN A N 1
ATOM 673 C CA . GLN A 1 84 ? -15.206 -8.363 29.457 1.00 77.69 84 GLN A CA 1
ATOM 674 C C . GLN A 1 84 ? -14.987 -7.199 28.483 1.00 77.69 84 GLN A C 1
ATOM 676 O O . GLN A 1 84 ? -14.665 -7.441 27.318 1.00 77.69 84 GLN A O 1
ATOM 681 N N . GLU A 1 85 ? -15.060 -5.951 28.950 1.00 77.12 85 GLU A N 1
ATOM 682 C CA . GLU A 1 85 ? -14.765 -4.766 28.129 1.00 77.12 85 GLU A CA 1
ATOM 683 C C . GLU A 1 85 ? -13.312 -4.785 27.632 1.00 77.12 85 GLU A C 1
ATOM 685 O O . GLU A 1 85 ? -13.052 -4.614 26.440 1.00 77.12 85 GLU A O 1
ATOM 690 N N . THR A 1 86 ? -12.354 -5.139 28.495 1.00 80.19 86 THR A N 1
ATOM 691 C CA . THR A 1 86 ? -10.945 -5.289 28.096 1.00 80.19 86 THR A CA 1
ATOM 692 C C . THR A 1 86 ? -10.752 -6.404 27.065 1.00 80.19 86 THR A C 1
ATOM 694 O O . THR A 1 86 ? -9.960 -6.262 26.127 1.00 80.19 86 THR A O 1
ATOM 697 N N . ARG A 1 87 ? -11.474 -7.527 27.201 1.00 83.88 87 ARG A N 1
ATOM 698 C CA . ARG A 1 87 ? -11.441 -8.622 26.216 1.00 83.88 87 ARG A CA 1
ATOM 699 C C . ARG A 1 87 ? -12.005 -8.180 24.871 1.00 83.88 87 ARG A C 1
ATOM 701 O O . ARG A 1 87 ? -11.411 -8.531 23.854 1.00 83.88 87 ARG A O 1
ATOM 708 N N . LEU A 1 88 ? -13.080 -7.395 24.862 1.00 80.94 88 LEU A N 1
ATOM 709 C CA . LEU A 1 88 ? -13.676 -6.844 23.645 1.00 80.94 88 LEU A CA 1
ATOM 710 C C . LEU A 1 88 ? -12.765 -5.825 22.971 1.00 80.94 88 LEU A C 1
ATOM 712 O O . LEU A 1 88 ? -12.533 -5.946 21.777 1.00 80.94 88 LEU A O 1
ATOM 716 N N . ILE A 1 89 ? -12.159 -4.903 23.719 1.00 81.69 89 ILE A N 1
ATOM 717 C CA . ILE A 1 89 ? -11.178 -3.948 23.176 1.00 81.69 89 ILE A CA 1
ATOM 718 C C . ILE A 1 89 ? -9.978 -4.695 22.583 1.00 81.69 89 ILE A C 1
ATOM 720 O O . ILE A 1 89 ? -9.486 -4.370 21.501 1.00 81.69 89 ILE A O 1
ATOM 724 N N . LYS A 1 90 ? -9.488 -5.732 23.272 1.00 83.38 90 LYS A N 1
ATOM 725 C CA . LYS A 1 90 ? -8.399 -6.571 22.760 1.00 83.38 90 LYS A CA 1
ATOM 726 C C . LYS A 1 90 ? -8.823 -7.334 21.505 1.00 83.38 90 LYS A C 1
ATOM 728 O O . LYS A 1 90 ? -8.003 -7.499 20.604 1.00 83.38 90 LYS A O 1
ATOM 733 N N . LEU A 1 91 ? -10.064 -7.810 21.450 1.00 83.25 91 LEU A N 1
ATOM 734 C CA . LEU A 1 91 ? -10.613 -8.493 20.285 1.00 83.25 91 LEU A CA 1
ATOM 735 C C . LEU A 1 91 ? -10.766 -7.533 19.106 1.00 83.25 91 LEU A C 1
ATOM 737 O O . LEU A 1 91 ? -10.298 -7.869 18.030 1.00 83.25 91 LEU A O 1
ATOM 741 N N . GLU A 1 92 ? -11.316 -6.341 19.315 1.00 81.44 92 GLU A N 1
ATOM 742 C CA . GLU A 1 92 ? -11.461 -5.295 18.300 1.00 81.44 92 GLU A CA 1
ATOM 743 C C . GLU A 1 92 ? -10.103 -4.907 17.711 1.00 81.44 92 GLU A C 1
ATOM 745 O O . GLU A 1 92 ? -9.925 -4.907 16.497 1.00 81.44 92 GLU A O 1
ATOM 750 N N . ARG A 1 93 ? -9.092 -4.682 18.560 1.00 76.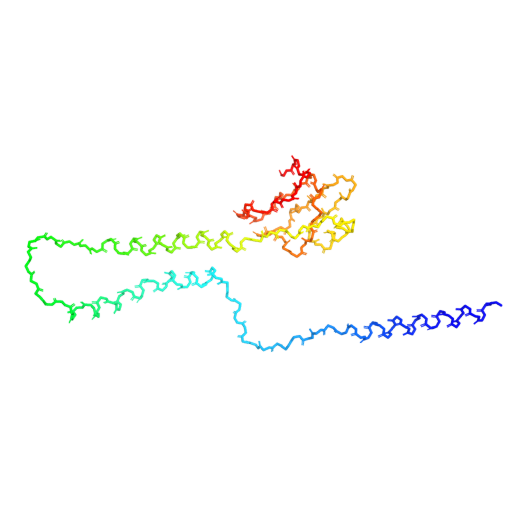75 93 ARG A N 1
ATOM 751 C CA . ARG A 1 93 ? -7.719 -4.408 18.103 1.00 76.75 93 ARG A CA 1
ATOM 752 C C . ARG A 1 93 ? -7.150 -5.545 17.257 1.00 76.75 93 ARG A C 1
ATOM 754 O O . ARG A 1 93 ? -6.485 -5.294 16.255 1.00 76.75 93 ARG A O 1
ATOM 761 N N . ARG A 1 94 ? -7.389 -6.798 17.659 1.00 80.19 94 ARG A N 1
ATOM 762 C CA . ARG A 1 94 ? -6.940 -7.978 16.903 1.00 80.19 94 ARG A CA 1
ATOM 763 C C . ARG A 1 94 ? -7.697 -8.124 15.590 1.00 80.19 94 ARG A C 1
ATOM 765 O O . ARG A 1 94 ? -7.074 -8.450 14.591 1.00 80.19 94 ARG A O 1
ATOM 772 N N . LEU A 1 95 ? -9.003 -7.880 15.600 1.00 79.69 95 LEU A N 1
ATOM 773 C CA . LEU A 1 95 ? -9.860 -7.945 14.426 1.00 79.69 95 LEU A CA 1
ATOM 774 C C . LEU A 1 95 ? -9.435 -6.888 13.404 1.00 79.69 95 LEU A C 1
ATOM 776 O O . LEU A 1 95 ? -9.183 -7.238 12.260 1.00 79.69 95 LEU A O 1
ATOM 780 N N . ARG A 1 96 ? -9.204 -5.645 13.845 1.00 74.94 96 ARG A N 1
ATOM 781 C CA . ARG A 1 96 ? -8.716 -4.558 12.988 1.00 74.94 96 ARG A CA 1
ATOM 782 C C . ARG A 1 96 ? -7.385 -4.908 12.320 1.00 74.94 96 ARG A C 1
ATOM 784 O O . ARG A 1 96 ? -7.172 -4.566 11.171 1.00 74.94 96 ARG A O 1
ATOM 791 N N . SER A 1 97 ? -6.504 -5.638 13.007 1.00 71.19 97 SER A N 1
ATOM 792 C CA . SER A 1 97 ? -5.256 -6.134 12.411 1.00 71.19 97 SER A CA 1
ATOM 793 C C . SER A 1 97 ? -5.460 -7.268 11.397 1.00 71.19 97 SER A C 1
ATOM 795 O O . SER A 1 97 ? -4.591 -7.465 10.555 1.00 71.19 97 SER A O 1
ATOM 797 N N . VAL A 1 98 ? -6.538 -8.050 11.509 1.00 79.81 98 VAL A N 1
ATOM 798 C CA . VAL A 1 98 ? -6.854 -9.168 10.601 1.00 79.81 98 VAL A CA 1
ATOM 799 C C . VAL A 1 98 ? -7.614 -8.683 9.367 1.00 7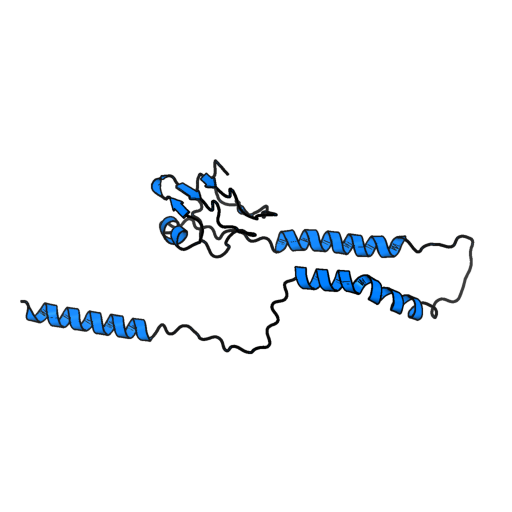9.81 98 VAL A C 1
ATOM 801 O O . VAL A 1 98 ? -7.417 -9.230 8.289 1.00 79.81 98 VAL A O 1
ATOM 804 N N . GLU A 1 99 ? -8.459 -7.664 9.519 1.00 74.75 99 GLU A N 1
ATOM 805 C CA . GLU A 1 99 ? -9.238 -7.066 8.427 1.00 74.75 99 GLU A CA 1
ATOM 806 C C . GLU A 1 99 ? -8.411 -6.135 7.530 1.00 74.75 99 GLU A C 1
ATOM 808 O O . GLU A 1 99 ? -8.848 -5.814 6.431 1.00 74.75 99 GLU A O 1
ATOM 813 N N . GLN A 1 100 ? -7.215 -5.717 7.959 1.00 79.44 100 GLN A N 1
ATOM 814 C CA . GLN A 1 100 ? -6.358 -4.857 7.146 1.00 79.44 100 GLN A CA 1
ATOM 815 C C . GLN A 1 100 ? -5.999 -5.509 5.810 1.00 79.44 100 GLN A C 1
ATOM 817 O O . GLN A 1 100 ? -5.413 -6.594 5.754 1.00 79.44 100 GLN A O 1
ATOM 822 N N . THR A 1 101 ? -6.280 -4.785 4.732 1.00 84.50 101 THR A N 1
ATOM 823 C CA . THR A 1 101 ? -5.943 -5.207 3.380 1.00 84.50 101 THR A CA 1
ATOM 824 C C . THR A 1 101 ? -4.429 -5.220 3.161 1.00 84.50 101 THR A C 1
ATOM 826 O O . THR A 1 101 ? -3.657 -4.437 3.725 1.00 84.50 101 THR A O 1
ATOM 829 N N . VAL A 1 102 ? -3.985 -6.151 2.319 1.00 90.31 102 VAL A N 1
ATOM 830 C CA . VAL A 1 102 ? -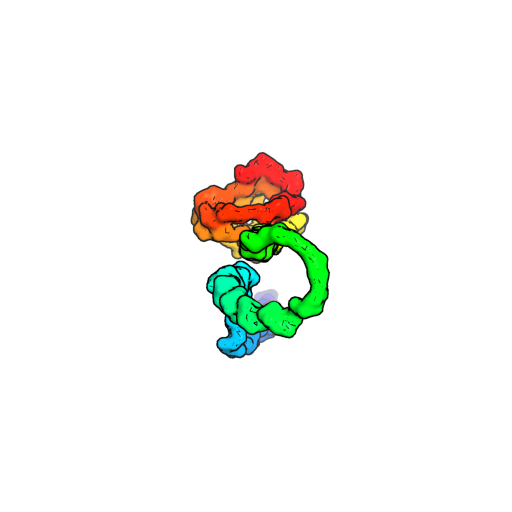2.600 -6.266 1.860 1.00 90.31 102 VAL A CA 1
ATOM 831 C C . VAL A 1 102 ? -2.633 -6.273 0.340 1.00 90.31 102 VAL A C 1
ATOM 833 O O . VAL A 1 102 ? -3.437 -6.988 -0.252 1.00 90.31 102 VAL A O 1
ATOM 836 N N . TRP A 1 103 ? -1.747 -5.507 -0.300 1.00 92.19 103 TRP A N 1
ATOM 837 C CA . TRP A 1 103 ? -1.633 -5.540 -1.756 1.00 92.19 103 TRP A CA 1
ATOM 838 C C . TRP A 1 103 ? -1.311 -6.935 -2.274 1.00 92.19 103 TRP A C 1
ATOM 840 O O . TRP A 1 103 ? -0.400 -7.602 -1.761 1.00 92.19 103 TRP A O 1
ATOM 850 N N . LEU A 1 104 ? -1.961 -7.306 -3.372 1.00 92.25 104 LEU A N 1
ATOM 851 C CA . LEU A 1 104 ? -1.586 -8.472 -4.148 1.00 92.25 104 LEU A CA 1
ATOM 852 C C . LEU A 1 104 ? -0.257 -8.197 -4.864 1.00 92.25 104 LEU A C 1
ATOM 854 O O . LEU A 1 104 ? -0.148 -7.269 -5.657 1.00 92.25 104 LEU A O 1
ATOM 858 N N . LYS A 1 105 ? 0.774 -8.993 -4.577 1.00 94.00 105 LYS A N 1
ATOM 859 C CA . LYS A 1 105 ? 2.115 -8.829 -5.160 1.00 94.00 105 LYS A CA 1
ATOM 860 C C . LYS A 1 105 ? 2.347 -9.844 -6.269 1.00 94.00 105 LYS A C 1
ATOM 862 O O . LYS A 1 105 ? 1.871 -10.975 -6.181 1.00 94.00 105 LYS A O 1
ATOM 867 N N . SER A 1 106 ? 3.080 -9.450 -7.303 1.00 94.88 106 SER A N 1
ATOM 868 C CA . SER A 1 106 ? 3.422 -10.324 -8.425 1.00 94.88 106 SER A CA 1
ATOM 869 C C . SER A 1 106 ? 4.871 -10.120 -8.859 1.00 94.88 106 SER A C 1
ATOM 871 O O . SER A 1 106 ? 5.287 -8.993 -9.105 1.00 94.88 106 SER A O 1
ATOM 873 N N . ASP A 1 107 ? 5.602 -11.224 -9.013 1.00 93.69 107 ASP A N 1
ATOM 874 C CA . ASP A 1 107 ? 6.960 -11.271 -9.586 1.00 93.69 107 ASP A CA 1
ATOM 875 C C . ASP A 1 107 ? 6.960 -11.446 -11.117 1.00 93.69 107 ASP A C 1
ATOM 877 O O . ASP A 1 107 ? 8.003 -11.643 -11.733 1.00 93.69 107 ASP A O 1
ATOM 881 N N . LYS A 1 108 ? 5.783 -11.447 -11.755 1.00 93.81 108 LYS A N 1
ATOM 882 C CA . LYS A 1 108 ? 5.663 -11.657 -13.205 1.00 93.81 108 LYS A CA 1
ATOM 883 C C . LYS A 1 108 ? 6.117 -10.433 -14.000 1.00 93.81 108 LYS A C 1
ATOM 885 O O . LYS A 1 108 ? 5.893 -9.303 -13.571 1.00 93.81 108 LYS A O 1
ATOM 890 N N . ASP A 1 109 ? 6.613 -10.663 -15.212 1.00 87.88 109 ASP A N 1
ATOM 891 C CA . ASP A 1 109 ? 7.055 -9.606 -16.135 1.00 87.88 109 ASP A CA 1
ATOM 892 C C . ASP A 1 109 ? 5.932 -8.618 -16.508 1.00 87.88 109 ASP A C 1
ATOM 894 O O . ASP A 1 109 ? 6.177 -7.433 -16.719 1.00 87.88 109 ASP A O 1
ATOM 898 N N . ASP A 1 110 ? 4.679 -9.084 -16.547 1.00 93.06 110 ASP A N 1
ATOM 899 C CA . ASP A 1 110 ? 3.497 -8.268 -16.854 1.00 93.06 110 ASP A CA 1
ATOM 900 C C . ASP A 1 110 ? 2.940 -7.500 -15.642 1.00 93.06 110 ASP A C 1
ATOM 902 O O . ASP A 1 110 ? 1.997 -6.718 -15.785 1.00 93.06 110 ASP A O 1
ATOM 906 N N . SER A 1 111 ? 3.516 -7.688 -14.450 1.00 94.94 111 SER A N 1
ATOM 907 C CA . SER A 1 111 ? 3.033 -7.077 -13.203 1.00 94.94 111 SER A CA 1
ATOM 908 C C . SER A 1 111 ? 2.971 -5.556 -13.291 1.00 94.94 111 SER A C 1
ATOM 910 O O . SER A 1 111 ? 1.989 -4.963 -12.858 1.00 94.94 111 SER A O 1
ATOM 912 N N . TRP A 1 112 ? 3.973 -4.927 -13.905 1.00 95.19 112 TRP A N 1
ATOM 913 C CA . TRP A 1 112 ? 4.041 -3.477 -14.084 1.00 95.19 112 TRP A CA 1
ATOM 914 C C . TRP A 1 112 ? 2.937 -2.935 -14.991 1.00 95.19 112 TRP A C 1
ATOM 916 O O . TRP A 1 112 ? 2.421 -1.849 -14.740 1.00 95.19 112 TRP A O 1
ATOM 926 N N . TYR A 1 113 ? 2.549 -3.694 -16.017 1.00 93.75 113 TYR A N 1
ATOM 927 C CA . TYR A 1 113 ? 1.440 -3.323 -16.893 1.00 93.75 113 TYR A CA 1
ATOM 928 C C . TYR A 1 113 ? 0.102 -3.446 -16.160 1.00 93.75 113 TYR A C 1
ATOM 930 O O . TYR A 1 113 ? -0.692 -2.508 -16.159 1.00 93.75 113 TYR A O 1
ATOM 938 N N . ARG A 1 114 ? -0.102 -4.568 -15.462 1.00 94.75 114 ARG A N 1
ATOM 939 C CA . ARG A 1 114 ? -1.317 -4.836 -14.677 1.00 94.75 114 ARG A CA 1
ATOM 940 C C . ARG A 1 114 ? -1.470 -3.904 -13.479 1.00 94.75 114 ARG A C 1
ATOM 942 O O . ARG A 1 114 ? -2.580 -3.593 -13.071 1.00 94.75 114 ARG A O 1
ATOM 949 N N . CYS A 1 115 ? -0.361 -3.409 -12.941 1.00 95.38 115 CYS A N 1
ATOM 950 C CA . CYS A 1 115 ? -0.352 -2.422 -11.868 1.00 95.38 115 CYS A CA 1
ATOM 951 C C . CYS A 1 115 ? -1.138 -1.166 -12.236 1.00 95.38 115 CYS A C 1
ATOM 953 O O . CYS A 1 115 ? -1.847 -0.620 -11.396 1.00 95.38 115 CYS A O 1
ATOM 955 N N . CYS A 1 116 ? -1.082 -0.748 -13.500 1.00 92.62 116 CYS A N 1
ATOM 956 C CA . CYS A 1 116 ? -1.795 0.423 -13.998 1.00 92.62 116 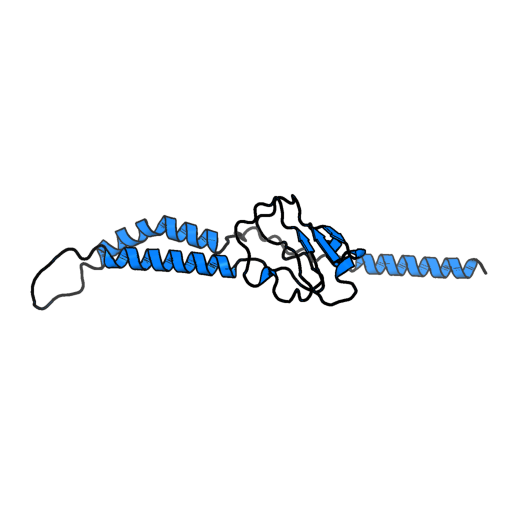CYS A CA 1
ATOM 957 C C . CYS A 1 116 ? -3.318 0.228 -14.130 1.00 92.62 116 CYS A C 1
ATOM 959 O O . CYS A 1 116 ? -3.998 1.172 -14.523 1.00 92.62 116 CYS A O 1
ATOM 961 N N . GLU A 1 117 ? -3.856 -0.963 -13.842 1.00 93.38 117 GLU A N 1
ATOM 962 C CA . GLU A 1 117 ? -5.304 -1.227 -13.824 1.00 93.38 117 GLU A CA 1
ATOM 963 C C . GLU A 1 117 ? -5.977 -0.709 -12.541 1.00 93.38 117 GLU A C 1
ATOM 965 O O . GLU A 1 117 ? -7.188 -0.498 -12.532 1.00 93.38 117 GLU A O 1
ATOM 970 N N . GLY A 1 118 ? -5.206 -0.503 -11.467 1.00 92.81 118 GLY A N 1
ATOM 971 C CA . GLY A 1 118 ? -5.715 -0.021 -10.182 1.00 92.81 118 GLY A CA 1
ATOM 972 C C . GLY A 1 118 ? -5.663 1.504 -10.008 1.00 92.81 118 GLY A C 1
ATOM 973 O O . GLY A 1 118 ? -5.187 2.226 -10.888 1.00 92.81 118 GLY A O 1
ATOM 974 N N . PRO A 1 119 ? -6.137 2.016 -8.857 1.00 94.19 119 PRO A N 1
ATOM 975 C CA . PRO A 1 119 ? -6.218 3.455 -8.588 1.00 94.19 119 PRO A CA 1
ATOM 976 C C . PRO A 1 119 ? -4.848 4.131 -8.432 1.00 94.19 119 PRO A C 1
ATOM 978 O O . PRO A 1 119 ? -4.697 5.313 -8.745 1.00 94.19 119 PRO A O 1
ATOM 981 N N . CYS A 1 120 ? -3.829 3.407 -7.965 1.00 95.75 120 CYS A N 1
ATOM 982 C CA . CYS A 1 120 ? -2.488 3.958 -7.837 1.00 95.75 120 CYS A CA 1
ATOM 983 C C . CYS A 1 120 ? -1.763 3.981 -9.182 1.00 95.75 120 CYS A C 1
ATOM 985 O O . CYS A 1 120 ? -1.833 3.048 -9.982 1.00 95.75 120 CYS A O 1
ATOM 987 N N . ARG A 1 121 ? -0.975 5.027 -9.407 1.00 95.56 121 ARG A N 1
ATOM 988 C CA . ARG A 1 121 ? -0.196 5.209 -10.626 1.00 95.56 121 ARG A CA 1
ATOM 989 C C . ARG A 1 121 ? 1.146 4.493 -10.532 1.00 95.56 121 ARG A C 1
ATOM 991 O O . ARG A 1 121 ? 1.980 4.843 -9.699 1.00 95.56 121 ARG A O 1
ATOM 998 N N . CYS A 1 122 ? 1.397 3.574 -11.457 1.00 96.38 122 CYS A N 1
ATOM 999 C CA . CYS A 1 122 ? 2.658 2.839 -11.542 1.00 96.38 122 CYS A CA 1
ATOM 1000 C C . CYS A 1 122 ? 3.559 3.416 -12.644 1.00 96.38 122 CYS A C 1
ATOM 1002 O O . CYS A 1 122 ? 3.081 3.841 -13.698 1.00 96.38 122 CYS A O 1
ATOM 1004 N N . ARG A 1 123 ? 4.870 3.470 -12.392 1.00 96.06 123 ARG A N 1
ATOM 1005 C CA . ARG A 1 123 ? 5.897 3.937 -13.334 1.00 96.06 123 ARG A CA 1
ATOM 1006 C C . ARG A 1 123 ? 6.996 2.879 -13.478 1.00 96.06 123 ARG A C 1
ATOM 1008 O O . ARG A 1 123 ? 7.912 2.860 -12.647 1.00 96.06 123 ARG A O 1
ATOM 1015 N N . PRO A 1 124 ? 6.917 2.015 -14.506 1.00 94.56 124 PRO A N 1
ATOM 1016 C CA . PRO A 1 124 ? 7.861 0.913 -14.698 1.00 94.56 124 PRO A CA 1
ATOM 1017 C C . PRO A 1 124 ? 9.309 1.379 -14.883 1.00 94.56 124 PRO A C 1
ATOM 1019 O O . PRO A 1 124 ? 10.241 0.720 -14.435 1.00 94.56 124 PRO A O 1
ATOM 1022 N N . GLU A 1 125 ? 9.521 2.549 -15.486 1.00 94.69 125 GLU A N 1
ATOM 1023 C CA . GLU A 1 125 ? 10.854 3.057 -15.834 1.00 94.69 125 GLU A CA 1
ATOM 1024 C C . GLU A 1 125 ? 11.699 3.350 -14.591 1.00 94.69 125 GLU A C 1
ATOM 1026 O O . GLU A 1 125 ? 12.906 3.114 -14.572 1.00 94.69 125 GLU A O 1
ATOM 1031 N N . ILE A 1 126 ? 11.051 3.850 -13.538 1.00 95.81 126 ILE A N 1
ATOM 1032 C CA . ILE A 1 126 ? 11.696 4.245 -12.280 1.00 95.81 126 ILE A CA 1
ATOM 1033 C C . ILE A 1 126 ? 11.349 3.317 -11.111 1.00 95.81 126 ILE A C 1
ATOM 1035 O O . ILE A 1 126 ? 11.845 3.510 -10.006 1.00 95.81 126 ILE A O 1
ATOM 1039 N N . HIS A 1 127 ? 10.551 2.277 -11.370 1.00 96.50 127 HIS A N 1
ATOM 1040 C CA . HIS A 1 127 ? 10.076 1.311 -10.382 1.00 96.50 127 HIS A CA 1
ATOM 1041 C C . HIS A 1 127 ? 9.346 1.977 -9.202 1.00 96.50 127 HIS A C 1
ATOM 1043 O O . HIS A 1 127 ? 9.574 1.646 -8.034 1.00 96.50 127 HIS A O 1
ATOM 1049 N N . THR A 1 128 ? 8.460 2.926 -9.517 1.00 97.56 128 THR A N 1
ATOM 1050 C CA . THR A 1 128 ? 7.714 3.716 -8.526 1.00 97.56 128 THR A CA 1
ATOM 1051 C C . THR A 1 128 ? 6.218 3.449 -8.615 1.00 97.56 128 THR A C 1
ATOM 1053 O O . THR A 1 128 ? 5.647 3.423 -9.707 1.00 97.56 128 THR A O 1
ATOM 1056 N N . LEU A 1 129 ? 5.579 3.324 -7.457 1.00 97.31 129 LEU A N 1
ATOM 1057 C CA . LEU A 1 129 ? 4.133 3.301 -7.274 1.00 97.31 129 LEU A CA 1
ATOM 1058 C C . LEU A 1 129 ? 3.721 4.562 -6.508 1.00 97.31 129 LEU A C 1
ATOM 1060 O O . LEU A 1 129 ? 4.268 4.835 -5.447 1.00 97.31 129 LEU A O 1
ATOM 1064 N N . SER A 1 130 ? 2.760 5.328 -7.016 1.00 96.88 130 SER A N 1
ATOM 1065 C CA . SER A 1 130 ? 2.224 6.500 -6.316 1.00 96.88 130 SER A CA 1
ATOM 1066 C C . SER A 1 130 ? 0.710 6.409 -6.219 1.00 96.88 130 SER A C 1
ATOM 1068 O O . SER A 1 130 ? 0.002 6.413 -7.225 1.00 96.88 130 SER A O 1
ATOM 1070 N N . CYS A 1 131 ? 0.225 6.350 -4.989 1.00 96.12 131 CYS A N 1
ATOM 1071 C CA . CYS A 1 131 ? -1.178 6.433 -4.620 1.00 96.12 131 CYS A CA 1
ATOM 1072 C C . CYS A 1 131 ? -1.516 7.817 -4.049 1.00 96.12 131 CYS A C 1
ATOM 1074 O O . CYS A 1 131 ? -2.369 7.943 -3.172 1.00 96.12 131 CYS A O 1
ATOM 1076 N N . TRP A 1 132 ? -0.803 8.856 -4.480 1.00 95.06 132 TRP A N 1
ATOM 1077 C CA . TRP A 1 132 ? -0.946 10.187 -3.912 1.00 95.06 132 TRP A CA 1
ATOM 1078 C C . TRP A 1 132 ? -2.349 10.754 -4.136 1.00 95.06 132 TRP A C 1
ATOM 1080 O O . TRP A 1 132 ? -2.857 10.734 -5.266 1.00 95.06 132 TRP A O 1
ATOM 1090 N N . LYS A 1 133 ? -2.944 11.301 -3.067 1.00 94.38 133 LYS A N 1
ATOM 1091 C CA . LYS A 1 133 ? -4.233 12.007 -3.107 1.00 94.38 133 LYS A CA 1
ATOM 1092 C C . LYS A 1 133 ? -5.343 11.195 -3.785 1.00 94.38 133 LYS A C 1
ATOM 1094 O O . LYS A 1 133 ? -5.990 11.669 -4.718 1.00 94.38 133 LYS A O 1
ATOM 1099 N N . GLN A 1 134 ? -5.523 9.961 -3.325 1.00 93.81 134 GLN A N 1
ATOM 1100 C CA . GLN A 1 134 ? -6.584 9.059 -3.781 1.00 93.81 134 GLN A CA 1
ATOM 1101 C C . GLN A 1 134 ? -7.723 8.927 -2.754 1.00 93.81 134 GLN A C 1
ATOM 1103 O O . GLN A 1 134 ? -8.627 8.125 -2.953 1.00 93.81 134 GLN A O 1
ATOM 1108 N N . ASP A 1 135 ? -7.673 9.695 -1.655 1.00 93.12 135 ASP A N 1
ATOM 1109 C CA . ASP A 1 135 ? -8.656 9.693 -0.560 1.00 93.12 135 ASP A CA 1
ATOM 1110 C C . ASP A 1 135 ? -8.917 8.298 0.043 1.00 93.12 135 ASP A C 1
ATOM 1112 O O . ASP A 1 135 ? -9.960 8.055 0.646 1.00 93.12 135 ASP A O 1
ATOM 1116 N N . MET A 1 136 ? -7.947 7.385 -0.079 1.00 90.81 136 MET A N 1
ATOM 1117 C CA . MET A 1 136 ? -8.099 5.983 0.312 1.00 90.81 136 MET A CA 1
ATOM 1118 C C . MET A 1 136 ? -8.077 5.812 1.832 1.00 90.81 136 MET A C 1
ATOM 1120 O O . MET A 1 136 ? -7.188 6.340 2.503 1.00 90.81 136 MET A O 1
ATOM 1124 N N . GLU A 1 137 ? -9.010 5.021 2.357 1.00 90.31 137 GLU A N 1
ATOM 1125 C CA . GLU A 1 137 ? -9.072 4.635 3.776 1.00 90.31 137 GLU A CA 1
ATOM 1126 C C . GLU A 1 137 ? -8.286 3.346 4.069 1.00 90.31 137 GLU A C 1
ATOM 1128 O O . GLU A 1 137 ? -7.784 3.151 5.179 1.00 90.31 137 GLU A O 1
ATOM 1133 N N . GLU A 1 138 ? -8.108 2.505 3.048 1.00 89.50 138 GLU A N 1
ATOM 1134 C CA . GLU A 1 138 ? -7.365 1.245 3.082 1.00 89.50 138 GLU A CA 1
ATOM 1135 C C . GLU A 1 138 ? -6.533 1.047 1.805 1.00 89.50 138 GLU A C 1
ATOM 1137 O O . GLU A 1 138 ? -6.712 1.752 0.811 1.00 89.50 138 GLU A O 1
ATOM 1142 N N . LEU A 1 139 ? -5.590 0.099 1.822 1.00 92.31 139 LEU A N 1
ATOM 1143 C CA . LEU A 1 139 ? -4.819 -0.224 0.620 1.00 92.31 139 LEU A CA 1
ATOM 1144 C C . LEU A 1 139 ? -5.714 -0.943 -0.409 1.00 92.31 139 LEU A C 1
ATOM 1146 O O . LEU A 1 139 ? -6.462 -1.844 -0.016 1.00 92.31 139 LEU A O 1
ATOM 1150 N N . PRO A 1 140 ? -5.610 -0.625 -1.713 1.00 91.50 140 PRO A N 1
ATOM 1151 C CA . PRO A 1 140 ? -6.425 -1.257 -2.750 1.00 91.50 140 PRO A CA 1
ATOM 1152 C C . PRO A 1 140 ? -6.007 -2.719 -2.944 1.00 91.50 140 PRO A C 1
ATOM 1154 O O . PRO A 1 140 ? -4.981 -3.010 -3.559 1.00 91.50 140 PRO A O 1
ATOM 1157 N N . PHE A 1 141 ? -6.776 -3.653 -2.380 1.00 88.44 141 PHE A N 1
ATOM 1158 C CA . PHE A 1 141 ? -6.456 -5.089 -2.402 1.00 88.44 141 PHE A CA 1
ATOM 1159 C C . PHE A 1 141 ? -6.544 -5.706 -3.808 1.00 88.44 141 PHE A C 1
ATOM 1161 O O . PHE A 1 141 ? -5.938 -6.744 -4.077 1.00 88.44 141 PHE A O 1
ATOM 1168 N N . ASP A 1 142 ? -7.321 -5.079 -4.685 1.00 88.62 142 ASP A N 1
ATOM 1169 C CA . ASP A 1 142 ? -7.577 -5.467 -6.067 1.00 88.62 142 ASP A CA 1
ATOM 1170 C C . ASP A 1 142 ? -6.451 -5.039 -7.019 1.00 88.62 142 ASP A C 1
ATOM 1172 O O . ASP A 1 142 ? -6.231 -5.680 -8.050 1.00 88.62 142 ASP A O 1
ATOM 1176 N N . GLN A 1 143 ? -5.684 -4.010 -6.652 1.00 94.06 143 GLN A N 1
ATOM 1177 C CA . GLN A 1 143 ? -4.523 -3.584 -7.414 1.00 94.06 143 GLN A CA 1
ATOM 1178 C C . GLN A 1 143 ? -3.332 -4.517 -7.186 1.00 94.06 143 GLN A C 1
ATOM 1180 O O . GLN A 1 143 ? -2.837 -4.698 -6.070 1.00 94.06 143 GLN A O 1
ATOM 1185 N N . ILE A 1 144 ? -2.818 -5.065 -8.286 1.00 94.88 144 ILE A N 1
ATOM 1186 C CA . ILE A 1 144 ? -1.589 -5.854 -8.276 1.00 94.88 144 ILE A CA 1
ATOM 1187 C C . ILE A 1 144 ? -0.394 -4.922 -8.291 1.00 94.88 144 ILE A C 1
ATOM 1189 O O . ILE A 1 144 ? -0.295 -4.053 -9.150 1.00 94.88 144 ILE A O 1
ATOM 1193 N N . ILE A 1 145 ? 0.556 -5.152 -7.395 1.00 96.56 145 ILE A N 1
ATOM 1194 C CA . ILE A 1 145 ? 1.809 -4.410 -7.368 1.00 96.56 145 ILE A CA 1
ATOM 1195 C C . ILE A 1 145 ? 2.988 -5.326 -7.744 1.00 96.56 145 ILE A C 1
ATOM 1197 O O . ILE A 1 145 ? 3.042 -6.483 -7.310 1.00 96.56 145 ILE A O 1
ATOM 1201 N N . PRO A 1 146 ? 3.945 -4.848 -8.551 1.00 97.12 146 PRO A N 1
ATOM 1202 C CA . PRO A 1 146 ? 5.197 -5.548 -8.802 1.00 97.12 146 PRO A CA 1
ATOM 1203 C C . PRO A 1 146 ? 5.980 -5.730 -7.504 1.00 97.12 146 PRO A C 1
ATOM 1205 O O . PRO A 1 146 ? 6.136 -4.793 -6.720 1.00 97.12 146 PRO A O 1
ATOM 1208 N N . ALA A 1 147 ? 6.500 -6.928 -7.268 1.00 96.75 147 ALA A N 1
ATOM 1209 C CA . ALA A 1 147 ? 7.292 -7.208 -6.069 1.00 96.75 147 ALA A CA 1
ATOM 1210 C C . ALA A 1 147 ? 8.633 -6.449 -6.034 1.00 96.75 147 ALA A C 1
ATOM 1212 O O . ALA A 1 147 ? 9.264 -6.309 -4.986 1.00 96.75 147 ALA A O 1
ATOM 1213 N N . ASP A 1 148 ? 9.061 -5.932 -7.183 1.00 96.38 148 ASP A N 1
ATOM 1214 C CA . ASP A 1 148 ? 10.350 -5.289 -7.377 1.00 96.38 148 ASP A CA 1
ATOM 1215 C C . ASP A 1 148 ? 10.284 -3.747 -7.396 1.00 96.38 148 ASP A C 1
ATOM 1217 O O . ASP A 1 148 ? 11.231 -3.077 -7.823 1.00 96.38 148 ASP A O 1
ATOM 1221 N N . ILE A 1 149 ? 9.184 -3.185 -6.875 1.00 97.06 149 ILE A N 1
ATOM 1222 C CA . ILE A 1 149 ? 9.028 -1.753 -6.579 1.00 97.06 149 ILE A CA 1
ATOM 1223 C C . ILE A 1 149 ? 10.155 -1.255 -5.667 1.00 97.06 149 ILE A C 1
ATOM 1225 O O . ILE A 1 149 ? 10.552 -1.926 -4.713 1.00 97.06 149 ILE A O 1
ATOM 1229 N N . ARG A 1 150 ? 10.623 -0.032 -5.936 1.00 97.81 150 ARG A N 1
ATOM 1230 C CA . ARG A 1 150 ? 11.639 0.674 -5.140 1.00 97.81 150 ARG A CA 1
ATOM 1231 C C . ARG A 1 150 ? 11.075 1.804 -4.295 1.00 97.81 150 ARG A C 1
ATOM 1233 O O . ARG A 1 150 ? 11.555 2.029 -3.189 1.00 97.81 150 ARG A O 1
ATOM 1240 N N . VAL A 1 151 ? 10.081 2.510 -4.822 1.00 98.12 151 VAL A N 1
ATOM 1241 C CA . VAL A 1 151 ? 9.501 3.691 -4.178 1.00 98.12 151 VAL A CA 1
ATOM 1242 C C . VAL A 1 151 ? 7.991 3.548 -4.152 1.00 98.12 151 VAL A C 1
ATOM 1244 O O . VAL A 1 151 ? 7.379 3.292 -5.194 1.00 98.12 151 VAL A O 1
ATOM 1247 N N . ILE A 1 152 ? 7.406 3.728 -2.976 1.00 97.50 152 ILE A N 1
ATOM 1248 C CA . ILE A 1 152 ? 5.962 3.799 -2.782 1.00 97.50 152 ILE A CA 1
ATOM 1249 C C . ILE A 1 152 ? 5.637 5.172 -2.212 1.00 97.50 152 ILE A C 1
ATOM 1251 O O . ILE A 1 152 ? 6.262 5.593 -1.258 1.00 97.50 152 ILE A O 1
ATOM 1255 N N . ASP A 1 153 ? 4.650 5.852 -2.782 1.00 97.00 153 ASP A N 1
ATOM 1256 C CA . ASP A 1 153 ? 4.121 7.104 -2.245 1.00 97.00 153 ASP A CA 1
ATOM 1257 C C . ASP A 1 153 ? 2.650 6.906 -1.867 1.00 97.00 153 ASP A C 1
ATOM 1259 O O . ASP A 1 153 ? 1.789 6.734 -2.733 1.00 97.00 153 ASP A O 1
ATOM 1263 N N . LEU A 1 154 ? 2.372 6.905 -0.562 1.00 95.94 154 LEU A N 1
ATOM 1264 C CA . LEU A 1 154 ? 1.025 6.826 0.019 1.00 95.94 154 LEU A CA 1
ATOM 1265 C C . LEU A 1 154 ? 0.527 8.184 0.545 1.00 95.94 154 LEU A C 1
ATOM 1267 O O . LEU A 1 154 ? -0.446 8.238 1.303 1.00 95.94 154 LEU A O 1
ATOM 1271 N N . GLY A 1 155 ? 1.183 9.285 0.174 1.00 93.75 155 GLY A N 1
ATOM 1272 C CA . GLY A 1 155 ? 0.934 10.606 0.734 1.00 93.75 155 GLY A CA 1
ATOM 1273 C C . GLY A 1 155 ? -0.475 11.145 0.470 1.00 93.75 155 GLY A C 1
ATOM 1274 O O . GLY A 1 155 ? -1.069 10.925 -0.584 1.00 93.75 155 GLY A O 1
ATOM 1275 N N . ILE A 1 156 ? -0.978 11.930 1.428 1.00 92.44 156 ILE A N 1
ATOM 1276 C CA . ILE A 1 156 ? -2.275 12.624 1.349 1.00 92.44 156 ILE A CA 1
ATOM 1277 C C . ILE A 1 156 ? -3.423 11.632 1.078 1.00 92.44 156 ILE A C 1
ATOM 1279 O O . ILE A 1 156 ? -4.141 11.738 0.093 1.00 92.44 156 ILE A O 1
ATOM 1283 N N . ASN A 1 157 ? -3.584 10.647 1.960 1.00 94.06 157 ASN A N 1
ATOM 1284 C CA . ASN A 1 157 ? -4.722 9.724 1.972 1.00 94.06 157 ASN A CA 1
ATOM 1285 C C . ASN A 1 157 ? -5.370 9.699 3.365 1.00 94.06 157 ASN A C 1
ATOM 1287 O O . ASN A 1 157 ? -4.901 10.366 4.288 1.00 94.06 157 ASN A O 1
ATOM 1291 N N . GLN A 1 158 ? -6.432 8.912 3.522 1.00 92.69 158 GLN A N 1
ATOM 1292 C CA . GLN A 1 158 ? -7.172 8.725 4.776 1.00 92.69 158 GLN A CA 1
ATOM 1293 C C . GLN A 1 158 ? -6.787 7.414 5.484 1.00 92.69 158 GLN A C 1
ATOM 1295 O O . GLN A 1 158 ? -7.525 6.900 6.323 1.00 92.69 158 GLN A O 1
ATOM 1300 N N . LEU A 1 159 ? -5.608 6.874 5.153 1.00 89.19 159 LEU A N 1
ATOM 1301 C CA . LEU A 1 159 ? -5.074 5.647 5.731 1.00 89.19 159 LEU A CA 1
ATOM 1302 C C . LEU A 1 159 ? -4.854 5.844 7.235 1.00 89.19 159 LEU A C 1
ATOM 1304 O O . LEU A 1 159 ? -3.950 6.561 7.663 1.00 89.19 159 LEU A O 1
ATOM 1308 N N . SER A 1 160 ? -5.684 5.194 8.046 1.00 84.94 160 SER A N 1
ATOM 1309 C CA . SER A 1 160 ? -5.591 5.273 9.509 1.00 84.94 160 SER A CA 1
ATOM 1310 C C . SER A 1 160 ? -4.671 4.204 10.097 1.00 84.94 160 SER A C 1
ATOM 1312 O O . SER A 1 160 ? -4.079 4.394 11.160 1.00 84.94 160 SER A O 1
ATOM 1314 N N . THR A 1 161 ? -4.551 3.063 9.416 1.00 82.62 161 THR A N 1
ATOM 1315 C CA . THR A 1 161 ? -3.737 1.927 9.841 1.00 82.62 161 THR A CA 1
ATOM 1316 C C . THR A 1 161 ? -3.209 1.164 8.627 1.00 82.62 161 THR A C 1
ATOM 1318 O O . THR A 1 161 ? -3.836 1.171 7.572 1.00 82.62 161 THR A O 1
ATOM 1321 N N . LEU A 1 162 ? -2.064 0.495 8.775 1.00 87.31 162 LEU A N 1
ATOM 1322 C CA . LEU A 1 162 ? -1.480 -0.365 7.745 1.00 87.31 162 LEU A CA 1
ATOM 1323 C C . LEU A 1 162 ? -1.141 -1.732 8.335 1.00 87.31 162 LEU A C 1
ATOM 1325 O O . LEU A 1 162 ? -0.675 -1.821 9.474 1.00 87.31 162 LEU A O 1
ATOM 1329 N N . SER A 1 163 ? -1.349 -2.785 7.541 1.00 87.19 163 SER A N 1
ATOM 1330 C CA . SER A 1 163 ? -0.933 -4.139 7.908 1.00 87.19 163 SER A CA 1
ATOM 1331 C C . SER A 1 163 ? 0.579 -4.225 8.061 1.00 87.19 163 SER A C 1
ATOM 1333 O O . SER A 1 163 ? 1.329 -3.694 7.242 1.00 87.19 163 SER A O 1
ATOM 1335 N N . LYS A 1 164 ? 1.038 -4.985 9.063 1.00 84.69 164 LYS A N 1
ATOM 1336 C CA . LYS A 1 164 ? 2.460 -5.342 9.200 1.00 84.69 164 LYS A CA 1
ATOM 1337 C C . LYS A 1 164 ? 2.996 -6.057 7.951 1.00 84.69 164 LYS A C 1
ATOM 1339 O O . LYS A 1 164 ? 4.187 -5.990 7.676 1.00 84.69 164 LYS A O 1
ATOM 1344 N N . ASP A 1 165 ? 2.106 -6.730 7.217 1.00 89.44 165 ASP A N 1
ATOM 1345 C CA . ASP A 1 165 ? 2.432 -7.523 6.037 1.00 89.44 165 ASP A CA 1
ATOM 1346 C C . ASP A 1 165 ? 2.188 -6.750 4.728 1.00 89.44 165 ASP A C 1
ATOM 1348 O O . ASP A 1 165 ? 2.418 -7.284 3.642 1.00 89.44 165 ASP A O 1
ATOM 1352 N N . ALA A 1 166 ? 1.773 -5.476 4.807 1.00 91.06 166 ALA A N 1
ATOM 1353 C CA . ALA A 1 166 ? 1.475 -4.629 3.648 1.00 91.06 166 ALA A CA 1
ATOM 1354 C C . ALA A 1 166 ? 2.634 -4.575 2.639 1.00 91.06 166 ALA A C 1
ATOM 1356 O O . ALA A 1 166 ? 2.408 -4.639 1.426 1.00 91.06 166 ALA A O 1
ATOM 1357 N N . PHE A 1 167 ? 3.869 -4.531 3.144 1.00 93.31 167 PHE A N 1
ATOM 1358 C CA . PHE A 1 167 ? 5.096 -4.399 2.353 1.00 93.31 167 PHE A CA 1
ATOM 1359 C C . PHE A 1 167 ? 5.940 -5.682 2.318 1.00 93.31 167 PHE A C 1
ATOM 1361 O O . PHE A 1 167 ? 7.009 -5.709 1.708 1.00 93.31 167 PHE A O 1
ATOM 1368 N N . THR A 1 168 ? 5.473 -6.767 2.942 1.00 93.06 168 THR A N 1
ATOM 1369 C CA . THR A 1 168 ? 6.192 -8.047 2.952 1.00 93.06 168 THR A CA 1
ATOM 1370 C C . THR A 1 168 ? 6.346 -8.582 1.531 1.00 93.06 168 THR A C 1
ATOM 1372 O O . THR A 1 168 ? 5.392 -8.600 0.759 1.00 93.06 168 THR A O 1
ATOM 1375 N N . GLY A 1 169 ? 7.551 -9.028 1.174 1.00 92.81 169 GLY A N 1
ATOM 1376 C CA . GLY A 1 169 ? 7.857 -9.522 -0.172 1.00 92.81 169 GLY A CA 1
ATOM 1377 C C . GLY A 1 169 ? 8.230 -8.434 -1.185 1.00 92.81 169 GLY A C 1
ATOM 1378 O O . GLY A 1 169 ? 8.611 -8.776 -2.297 1.00 92.81 169 GLY A O 1
ATOM 1379 N N . LEU A 1 170 ? 8.195 -7.148 -0.812 1.00 95.56 170 LEU A N 1
ATOM 1380 C CA . LEU A 1 170 ? 8.736 -6.059 -1.633 1.00 95.56 170 LEU A CA 1
ATOM 1381 C C . LEU A 1 170 ? 10.250 -5.943 -1.434 1.00 95.56 170 LEU A C 1
ATOM 1383 O O . LEU A 1 170 ? 10.748 -5.112 -0.678 1.00 95.56 170 LEU A O 1
ATOM 1387 N N . TYR A 1 171 ? 10.994 -6.833 -2.081 1.00 95.12 171 TYR A N 1
ATOM 1388 C CA . TYR A 1 171 ? 12.412 -7.059 -1.793 1.00 95.12 171 TYR A CA 1
ATOM 1389 C C . TYR A 1 171 ? 13.350 -5.953 -2.304 1.00 95.12 171 TYR A C 1
ATOM 1391 O O . TYR A 1 171 ? 14.509 -5.911 -1.893 1.00 95.12 171 TYR A O 1
ATOM 1399 N N . LYS A 1 172 ? 12.876 -5.065 -3.191 1.00 96.81 172 LYS A N 1
ATOM 1400 C CA . LYS A 1 172 ? 13.639 -3.899 -3.677 1.00 96.81 172 LYS A CA 1
ATOM 1401 C C . LYS A 1 172 ? 13.180 -2.568 -3.075 1.00 96.81 172 LYS A C 1
ATOM 1403 O O . LYS A 1 172 ? 13.697 -1.536 -3.499 1.00 96.81 172 LYS A O 1
ATOM 1408 N N . LEU A 1 173 ? 12.238 -2.571 -2.129 1.00 97.31 173 LEU A N 1
ATOM 1409 C CA . LEU A 1 173 ? 11.684 -1.341 -1.565 1.00 97.31 173 LEU A CA 1
ATOM 1410 C C . LEU A 1 173 ? 12.758 -0.573 -0.783 1.00 97.31 173 LEU A C 1
ATOM 1412 O O . LEU A 1 173 ? 13.390 -1.118 0.121 1.00 97.31 173 LEU A O 1
ATOM 1416 N N . THR A 1 174 ? 12.950 0.697 -1.131 1.00 97.31 174 THR A N 1
ATOM 1417 C CA . THR A 1 174 ? 13.947 1.589 -0.520 1.00 97.31 174 THR A CA 1
ATOM 1418 C C . THR A 1 174 ? 13.344 2.862 0.062 1.00 97.31 174 THR A C 1
ATOM 1420 O O . THR A 1 174 ? 13.960 3.463 0.937 1.00 97.31 174 THR A O 1
ATOM 1423 N N . GLU A 1 175 ? 12.167 3.279 -0.409 1.00 97.00 175 GLU A N 1
ATOM 1424 C CA . GLU A 1 175 ? 11.506 4.523 -0.001 1.00 97.00 175 GLU A CA 1
ATOM 1425 C C . GLU A 1 175 ? 9.987 4.317 0.103 1.00 97.00 175 GLU A C 1
ATOM 1427 O O . GLU A 1 175 ? 9.399 3.622 -0.736 1.00 97.00 175 GLU A O 1
ATOM 1432 N N . LEU A 1 176 ? 9.384 4.900 1.146 1.00 93.56 176 LEU A N 1
ATOM 1433 C CA . LEU A 1 176 ? 7.958 4.843 1.482 1.00 93.56 176 LEU A CA 1
ATOM 1434 C C . LEU A 1 176 ? 7.449 6.222 1.926 1.00 93.56 176 LEU A C 1
ATOM 1436 O O . LEU A 1 176 ? 8.201 6.880 2.681 1.00 93.56 176 LEU A O 1
#

Foldseek 3Di:
DVVVVVVVVVVVVVVVVVVVVVPDPPPDDCPVPDDPADVVNVLVVCVVCVVVVVVVVVVVPPPDDDDDDDDDDDDPPPVPVVVVVVVSVVVSVVSVLVPAAAAAEDQDPCQQVQLCVDQWDGDPVQLETENEQVQDQGDDNVHYHYLQRAEYHPYPYNDPDHHPCNNPSSVNHNYD

InterPro domains:
  IPR032675 Leucine-rich repeat domain superfamily [G3DSA:3.80.10.10] (114-176)

Organism: NCBI:txid428564

Radius of gyration: 29.01 Å; chains: 1; bounding box: 46×35×111 Å

Secondary structure (DSSP, 8-state):
-HHHHHHHHHHHHHHHHHHHHH---------TT-----HHHHHHHHHHHHHHHHHTTTTTSTTS-------------SHHHHHHHHHHHHHHHHHHHHH---PEEE-STTHHHHHTTSSSEEETTTTEEE-TT---SS--TTSEEETT--EEE--SS------TTTTTT-TT--B-